Protein AF-A0A366MNC4-F1 (afdb_monomer_lite)

pLDDT: mean 82.22, std 18.05, range [39.38, 97.06]

Radius of gyration: 39.69 Å; chains: 1; bounding box: 81×32×113 Å

Sequence (137 aa):
MEKENLGNRIVQFVDNNLERAERIQSLVEKSKDQAIEFGRIENEKLKIEAETYTKLQEINNEHNQIMSNMDRHYNQQKESMNNMEKIIDKGLNSDNIDMLEIGIRGMLGTIQNKFSSDGLRRIEKKNNIADDDIIEL

Structure (mmCIF, N/CA/C/O backbone):
data_AF-A0A366MNC4-F1
#
_entry.id   AF-A0A366MNC4-F1
#
loop_
_atom_site.group_PDB
_atom_site.id
_atom_site.type_symbol
_atom_site.label_atom_id
_atom_site.label_alt_id
_atom_site.label_comp_id
_atom_site.label_asym_id
_atom_site.label_entity_id
_atom_site.label_seq_id
_atom_site.pdbx_PDB_ins_code
_atom_site.Cartn_x
_atom_site.Cartn_y
_atom_site.Cartn_z
_atom_site.occupancy
_atom_site.B_iso_or_equiv
_atom_site.auth_seq_id
_atom_site.auth_comp_id
_atom_site.auth_asym_id
_atom_site.auth_atom_id
_atom_site.pdbx_PDB_model_num
ATOM 1 N N . MET A 1 1 ? -45.055 -21.824 68.735 1.00 57.75 1 MET A N 1
ATOM 2 C CA . MET A 1 1 ? -44.830 -22.586 67.489 1.00 57.75 1 MET A CA 1
ATOM 3 C C . MET A 1 1 ? -45.050 -21.754 66.222 1.00 57.75 1 MET A C 1
ATOM 5 O O . MET A 1 1 ? -44.114 -21.658 65.447 1.00 57.75 1 MET A O 1
ATOM 9 N N . GLU A 1 2 ? -46.192 -21.091 65.987 1.00 61.22 2 GLU A N 1
ATOM 10 C CA . GLU A 1 2 ? -46.407 -20.354 64.713 1.00 61.22 2 GLU A CA 1
ATOM 11 C C . GLU A 1 2 ? -45.494 -19.130 64.490 1.00 61.22 2 GLU A C 1
ATOM 13 O O . GLU A 1 2 ? -44.995 -18.932 63.384 1.00 61.22 2 GLU A O 1
ATOM 18 N N . LYS A 1 3 ? -45.212 -18.332 65.531 1.00 60.16 3 LYS A N 1
ATOM 19 C CA . LYS A 1 3 ? -44.309 -17.165 65.423 1.00 60.16 3 LYS A CA 1
ATOM 20 C C . LYS A 1 3 ? -42.855 -17.538 65.108 1.00 60.16 3 LYS A C 1
ATOM 22 O O . LYS A 1 3 ? -42.168 -16.795 64.418 1.00 60.16 3 LYS A O 1
ATOM 27 N N . GLU A 1 4 ? -42.408 -18.691 65.590 1.00 61.41 4 GLU A N 1
ATOM 28 C CA . GLU A 1 4 ? -41.047 -19.211 65.401 1.00 61.41 4 GLU A CA 1
ATOM 29 C C . GLU A 1 4 ? -40.830 -19.673 63.947 1.00 61.41 4 GLU A C 1
ATOM 31 O O . GLU A 1 4 ? -39.793 -19.419 63.341 1.00 61.41 4 GLU A O 1
ATOM 36 N N . ASN A 1 5 ? -41.877 -20.237 63.336 1.00 77.31 5 ASN A N 1
ATOM 37 C CA . ASN A 1 5 ? -41.894 -20.647 61.931 1.00 77.31 5 ASN A CA 1
ATOM 38 C C . ASN A 1 5 ? -41.917 -19.441 60.966 1.00 77.31 5 ASN A C 1
ATOM 40 O O . ASN A 1 5 ? -41.292 -19.460 59.908 1.00 77.31 5 ASN A O 1
ATOM 44 N N . LEU A 1 6 ? -42.593 -18.351 61.346 1.00 84.50 6 LEU A N 1
ATOM 45 C CA . LEU A 1 6 ? -42.562 -17.082 60.608 1.00 84.50 6 LEU A CA 1
ATOM 46 C C . LEU A 1 6 ? -41.181 -16.414 60.656 1.00 84.50 6 LEU A C 1
ATOM 48 O O . LEU A 1 6 ? -40.697 -15.967 59.619 1.00 84.50 6 LEU A O 1
ATOM 52 N N . GLY A 1 7 ? -40.530 -16.400 61.824 1.00 85.25 7 GLY A N 1
ATOM 53 C CA . GLY A 1 7 ? -39.170 -15.874 61.977 1.00 85.25 7 GLY A CA 1
ATOM 54 C C . GLY A 1 7 ? -38.168 -16.579 61.061 1.00 85.25 7 GLY A C 1
ATOM 55 O O . GLY A 1 7 ? -37.470 -15.921 60.294 1.00 85.25 7 GLY A O 1
ATOM 56 N N . ASN A 1 8 ? -38.175 -17.915 61.048 1.00 88.88 8 ASN A N 1
ATOM 57 C CA . ASN A 1 8 ? -37.273 -18.700 60.199 1.00 88.88 8 ASN A CA 1
ATOM 58 C C . ASN A 1 8 ? -37.508 -18.472 58.696 1.00 88.88 8 ASN A C 1
ATOM 60 O O . ASN A 1 8 ? -36.549 -18.390 57.930 1.00 88.88 8 ASN A O 1
ATOM 64 N N . ARG A 1 9 ? -38.766 -18.313 58.261 1.00 88.44 9 ARG A N 1
ATOM 65 C CA . ARG A 1 9 ? -39.089 -18.009 56.854 1.00 88.44 9 ARG A CA 1
ATOM 66 C C . ARG A 1 9 ? -38.643 -16.607 56.442 1.00 88.44 9 ARG A C 1
ATOM 68 O O . ARG A 1 9 ? -38.223 -16.428 55.303 1.00 88.44 9 ARG A O 1
ATOM 75 N N . ILE A 1 10 ? -38.718 -15.630 57.348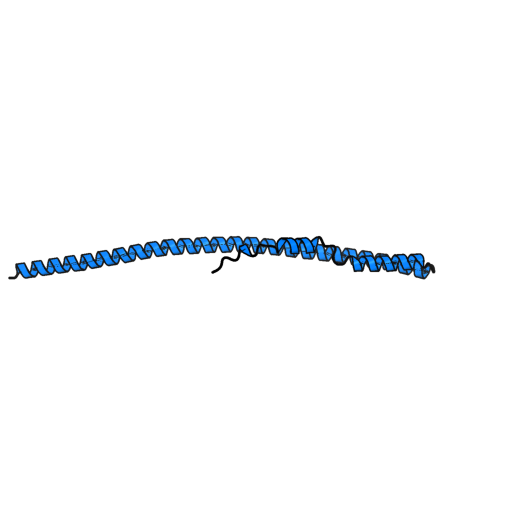 1.00 90.50 10 ILE A N 1
ATOM 76 C CA . ILE A 1 10 ? -38.221 -14.270 57.100 1.00 90.50 10 ILE A CA 1
ATOM 77 C C . ILE A 1 10 ? -36.698 -14.281 56.958 1.00 90.50 10 ILE A C 1
ATOM 79 O O . ILE A 1 10 ? -36.190 -13.701 56.004 1.00 90.50 10 ILE A O 1
ATOM 83 N N . VAL A 1 11 ? -35.982 -14.979 57.844 1.00 91.75 11 VAL A N 1
ATOM 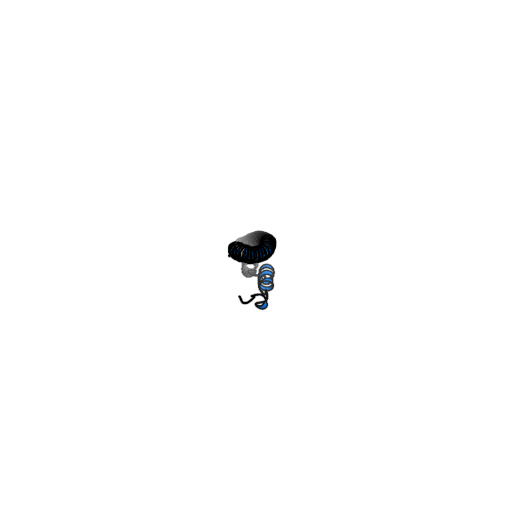84 C CA . VAL A 1 11 ? -34.516 -15.105 57.764 1.00 91.75 11 VAL A CA 1
ATOM 85 C C . VAL A 1 11 ? -34.099 -15.754 56.441 1.00 91.75 11 VAL A C 1
ATOM 87 O O . VAL A 1 11 ? -33.348 -15.152 55.684 1.00 91.75 11 VAL A O 1
ATOM 90 N N . GLN A 1 12 ? -34.690 -16.898 56.079 1.00 90.38 12 GLN A N 1
ATOM 91 C CA . GLN A 1 12 ? -34.413 -17.553 54.792 1.00 90.38 12 GLN A CA 1
ATOM 92 C C . GLN A 1 12 ? -34.741 -16.669 53.582 1.00 90.38 12 GLN A C 1
ATOM 94 O O . GLN A 1 12 ? -34.059 -16.729 52.560 1.00 90.38 12 GLN A O 1
ATOM 99 N N . PHE A 1 13 ? -35.801 -15.861 53.661 1.00 93.19 13 PHE A N 1
ATOM 100 C CA . PHE A 1 13 ? -36.127 -14.913 52.601 1.00 93.19 13 PHE A CA 1
ATOM 101 C C . PHE A 1 13 ? -35.058 -13.822 52.476 1.00 93.19 13 PHE A C 1
ATOM 103 O O . PHE A 1 13 ? -34.667 -13.492 51.357 1.00 93.19 13 PHE A O 1
ATOM 110 N N . VAL A 1 14 ? -34.582 -13.268 53.592 1.00 93.94 14 VAL A N 1
ATOM 111 C CA . VAL A 1 14 ? -33.527 -12.247 53.592 1.00 93.94 14 VAL A CA 1
ATOM 112 C C . VAL A 1 14 ? -32.222 -12.823 53.047 1.00 93.94 14 VAL A C 1
ATOM 114 O O . VAL A 1 14 ? -31.678 -12.243 52.112 1.00 93.94 14 VAL A O 1
ATOM 117 N N . ASP A 1 15 ? -31.786 -13.988 53.531 1.00 93.62 15 ASP A N 1
ATOM 118 C CA . ASP A 1 15 ? -30.538 -14.632 53.098 1.00 93.62 15 ASP A CA 1
ATOM 119 C C . ASP A 1 15 ? -30.545 -14.929 51.591 1.00 93.62 15 ASP A C 1
ATOM 121 O O . ASP A 1 15 ? -29.616 -14.566 50.870 1.00 93.62 15 ASP A O 1
ATOM 125 N N . ASN A 1 16 ? -31.646 -15.488 51.075 1.00 93.25 16 ASN A N 1
ATOM 126 C CA . ASN A 1 16 ? -31.789 -15.759 49.642 1.00 93.25 16 ASN A CA 1
ATOM 127 C C . ASN A 1 16 ? -31.760 -14.480 48.791 1.00 93.25 16 ASN A C 1
ATOM 129 O O . ASN A 1 16 ? -31.260 -14.490 47.666 1.00 93.25 16 ASN A O 1
ATOM 133 N N . ASN A 1 17 ? -32.336 -13.376 49.277 1.00 94.50 17 ASN A N 1
ATOM 134 C CA . ASN A 1 17 ? -32.309 -12.117 48.533 1.00 94.50 17 ASN A CA 1
ATOM 135 C C . ASN A 1 17 ? -30.955 -11.412 48.635 1.00 94.50 17 ASN A C 1
ATOM 137 O O . ASN A 1 17 ? -30.560 -10.765 47.665 1.00 94.50 17 ASN A O 1
ATOM 141 N N . LEU A 1 18 ? -30.234 -11.575 49.745 1.00 95.88 18 LEU A N 1
ATOM 142 C CA . LEU A 1 18 ? -28.866 -11.087 49.892 1.00 95.88 18 LEU A CA 1
ATOM 143 C C . LEU A 1 18 ? -27.938 -11.791 48.896 1.00 95.88 18 LEU A C 1
ATOM 145 O O . LEU A 1 18 ? -27.274 -11.127 48.105 1.00 95.88 18 LEU A O 1
ATOM 149 N N . GLU A 1 19 ? -28.002 -13.122 48.824 1.00 95.00 19 GLU A N 1
ATOM 150 C CA . GLU A 1 19 ? -27.199 -13.902 47.879 1.00 95.00 19 GLU A CA 1
ATOM 151 C C . GLU A 1 19 ? -27.530 -13.544 46.417 1.00 95.00 19 GLU A C 1
ATOM 153 O O . GLU A 1 19 ? -26.653 -13.449 45.554 1.00 95.00 19 GLU A O 1
ATOM 158 N N . ARG A 1 20 ? -28.810 -13.287 46.112 1.00 95.44 20 ARG A N 1
ATOM 159 C CA . ARG A 1 20 ? -29.216 -12.794 44.785 1.00 95.44 20 ARG A CA 1
ATOM 160 C C . ARG A 1 20 ? -28.653 -11.406 44.494 1.00 95.44 20 ARG A C 1
ATOM 162 O O . ARG A 1 20 ? -28.224 -11.178 43.365 1.00 95.44 20 ARG A O 1
ATOM 169 N N . ALA A 1 21 ? -28.655 -10.497 45.467 1.00 95.75 21 ALA A N 1
ATOM 170 C CA . ALA A 1 21 ? -28.105 -9.156 45.304 1.00 95.75 21 ALA A CA 1
ATOM 171 C C . ALA A 1 21 ? -26.594 -9.200 45.029 1.00 95.75 21 ALA A C 1
ATOM 173 O O . ALA A 1 21 ? -26.135 -8.560 44.086 1.00 95.75 21 ALA A O 1
ATOM 174 N N . GLU A 1 22 ? -25.847 -10.027 45.763 1.00 96.06 22 GLU A N 1
ATOM 175 C CA . GLU A 1 22 ? -24.406 -10.228 45.559 1.00 96.06 22 GLU A CA 1
ATOM 176 C C . GLU A 1 22 ? -24.096 -10.807 44.171 1.00 96.06 22 GLU A C 1
ATOM 178 O O . GLU A 1 22 ? -23.213 -10.316 43.461 1.00 96.06 22 GLU A O 1
ATOM 183 N N . ARG A 1 23 ? -24.871 -11.806 43.719 1.00 95.75 23 ARG A N 1
ATOM 184 C CA . ARG A 1 23 ? -24.728 -12.357 42.361 1.00 95.75 23 ARG A CA 1
ATOM 185 C C . ARG A 1 23 ? -25.010 -11.312 41.281 1.00 95.75 23 ARG A C 1
ATOM 187 O O . ARG A 1 23 ? -24.274 -11.246 40.297 1.00 95.75 23 ARG A O 1
ATOM 194 N N . ILE A 1 24 ? -26.055 -10.497 41.449 1.00 96.38 24 ILE A N 1
ATOM 195 C CA . ILE A 1 24 ? -26.376 -9.407 40.515 1.00 96.38 24 ILE A CA 1
ATOM 196 C C . ILE A 1 24 ? -25.237 -8.387 40.486 1.00 96.38 24 ILE A C 1
ATOM 198 O O . ILE A 1 24 ? -24.815 -7.986 39.404 1.00 96.38 24 ILE A O 1
ATOM 202 N N . GLN A 1 25 ? -24.705 -8.007 41.647 1.00 96.00 25 GLN A N 1
ATOM 203 C CA . GLN A 1 25 ? -23.600 -7.060 41.735 1.00 96.00 25 GLN A CA 1
ATOM 204 C C . GLN A 1 25 ? -22.354 -7.572 40.998 1.00 96.00 25 GLN A C 1
ATOM 206 O O . GLN A 1 25 ? -21.807 -6.852 40.164 1.00 96.00 25 GLN A O 1
ATOM 211 N N . SER A 1 26 ? -21.980 -8.840 41.201 1.00 96.06 26 SER A N 1
ATOM 212 C CA . SER A 1 26 ? -20.851 -9.457 40.491 1.00 96.06 26 SER A CA 1
ATOM 213 C C . SER A 1 26 ? -21.046 -9.480 38.968 1.00 96.06 26 SER A C 1
ATOM 215 O O . SER A 1 26 ? -20.107 -9.227 38.212 1.00 96.06 26 SER A O 1
ATOM 217 N N . LEU A 1 27 ? -22.264 -9.756 38.488 1.00 96.50 27 LEU A N 1
ATOM 218 C CA . LEU A 1 27 ? -22.572 -9.720 37.053 1.00 96.50 27 LEU A CA 1
ATOM 219 C C . LEU A 1 27 ? -22.491 -8.301 36.479 1.00 96.50 27 LEU A C 1
ATOM 221 O O . LEU A 1 27 ? -21.996 -8.122 35.367 1.00 96.50 27 LEU A O 1
ATOM 225 N N . VAL A 1 28 ? -22.945 -7.296 37.232 1.00 96.19 28 VAL A N 1
ATOM 226 C CA . VAL A 1 28 ? -22.851 -5.885 36.830 1.00 96.19 28 VAL A CA 1
ATOM 227 C C . VAL A 1 28 ? -21.394 -5.434 36.746 1.00 96.19 28 VAL A C 1
ATOM 229 O O . VAL A 1 28 ? -21.031 -4.754 35.790 1.00 96.19 28 VAL A O 1
ATOM 232 N N . GLU A 1 29 ? -20.553 -5.823 37.703 1.00 95.50 29 GLU A N 1
ATOM 233 C CA . GLU A 1 29 ? -19.115 -5.527 37.678 1.00 95.50 29 GLU A CA 1
ATOM 234 C C . GLU A 1 29 ? -18.437 -6.176 36.466 1.00 95.50 29 GLU A C 1
ATOM 236 O O . GLU A 1 29 ? -17.822 -5.470 35.668 1.00 95.50 29 GLU A O 1
ATOM 241 N N . LYS A 1 30 ? -18.680 -7.469 36.214 1.00 96.12 30 LYS A N 1
ATOM 242 C CA . LYS A 1 30 ? -18.172 -8.149 35.007 1.00 96.12 30 LYS A CA 1
ATOM 243 C C . LYS A 1 30 ? -18.630 -7.480 33.711 1.00 96.12 30 LYS A C 1
ATOM 245 O O . LYS A 1 30 ? -17.845 -7.345 32.777 1.00 96.12 30 LYS A O 1
ATOM 250 N N . SER A 1 31 ? -19.891 -7.052 33.642 1.00 95.56 31 SER A N 1
ATOM 251 C CA . SER A 1 31 ? -20.419 -6.359 32.464 1.00 95.56 31 SER A CA 1
ATOM 252 C C . SER A 1 31 ? -19.757 -4.996 32.247 1.00 95.56 31 SER A C 1
ATOM 254 O O . SER A 1 31 ? -19.582 -4.595 31.097 1.00 95.56 31 SER A O 1
ATOM 256 N N . LYS A 1 32 ? -19.393 -4.279 33.319 1.00 96.00 32 LYS A N 1
ATOM 257 C CA . LYS A 1 32 ? -18.644 -3.018 33.221 1.00 96.00 32 LYS A CA 1
ATOM 258 C C . LYS A 1 32 ? -17.234 -3.254 32.691 1.00 96.00 32 LYS A C 1
ATOM 260 O O . LYS A 1 32 ? -16.821 -2.541 31.781 1.00 96.00 32 LYS A O 1
ATOM 265 N N . ASP A 1 33 ? -16.543 -4.267 33.205 1.00 95.12 33 ASP A N 1
ATOM 266 C CA . ASP A 1 33 ? -15.194 -4.616 32.748 1.00 95.12 33 ASP A CA 1
ATOM 267 C C . ASP A 1 33 ? -15.197 -4.994 31.262 1.00 95.12 33 ASP A C 1
ATOM 269 O O . ASP A 1 33 ? -14.380 -4.499 30.488 1.00 95.12 33 ASP A O 1
ATOM 273 N N . GLN A 1 34 ? -16.184 -5.786 30.830 1.00 96.25 34 GLN A N 1
ATOM 274 C CA . GLN A 1 34 ? -16.372 -6.118 29.416 1.00 96.25 34 GLN A CA 1
ATOM 275 C C . GLN A 1 34 ? -16.628 -4.879 28.553 1.00 96.25 34 GLN A C 1
ATOM 277 O O . GLN A 1 34 ? -16.061 -4.766 27.472 1.00 96.25 34 GLN A O 1
ATOM 282 N N . ALA A 1 35 ? -17.457 -3.938 29.013 1.00 95.81 35 ALA A N 1
ATOM 283 C CA . ALA A 1 35 ? -17.728 -2.710 28.268 1.00 95.81 35 ALA A CA 1
ATOM 284 C C . ALA A 1 35 ? -16.469 -1.842 28.098 1.00 95.81 35 ALA A C 1
ATOM 286 O O . ALA A 1 35 ? -16.258 -1.271 27.027 1.00 95.81 35 ALA A O 1
ATOM 287 N N . ILE A 1 36 ? -15.617 -1.770 29.126 1.00 96.06 36 ILE A N 1
ATOM 288 C CA . ILE A 1 36 ? -14.321 -1.082 29.049 1.00 96.06 36 ILE A CA 1
ATOM 289 C C . ILE A 1 36 ? -13.413 -1.776 28.031 1.00 96.06 36 ILE A C 1
ATOM 291 O O . ILE A 1 36 ? -12.798 -1.102 27.204 1.00 96.06 36 ILE A O 1
ATOM 295 N N . GLU A 1 37 ? -13.358 -3.107 28.059 1.00 96.00 37 GLU A N 1
ATOM 296 C CA . GLU A 1 37 ? -12.516 -3.878 27.146 1.00 96.00 37 GLU A CA 1
ATOM 297 C C . GLU A 1 37 ? -12.976 -3.755 25.688 1.00 96.00 37 GLU A C 1
ATOM 299 O O . GLU A 1 37 ? -12.162 -3.494 24.805 1.00 96.00 37 GLU A O 1
ATOM 304 N N . PHE A 1 38 ? -14.285 -3.804 25.426 1.00 96.00 38 PHE A N 1
ATOM 305 C CA . PHE A 1 38 ? -14.823 -3.509 24.094 1.00 96.00 38 PHE A CA 1
ATOM 306 C C . PHE A 1 38 ? -14.454 -2.098 23.623 1.00 96.00 38 PHE A C 1
ATOM 308 O O . PHE A 1 38 ? -14.098 -1.911 22.460 1.00 96.00 38 PHE A O 1
ATOM 315 N N . GLY A 1 39 ? -14.488 -1.111 24.523 1.00 96.62 39 GLY A N 1
ATOM 316 C CA . GLY A 1 39 ? -14.042 0.249 24.223 1.00 96.62 39 GLY A CA 1
ATOM 317 C C . GLY A 1 39 ? -12.555 0.328 23.857 1.00 96.62 39 GLY A C 1
ATOM 318 O O . GLY A 1 39 ? -12.183 1.102 22.975 1.00 96.62 39 GLY A O 1
ATOM 319 N N . ARG A 1 40 ? -11.695 -0.473 24.497 1.00 96.38 40 ARG A N 1
ATOM 320 C CA . ARG A 1 40 ? -10.268 -0.570 24.143 1.00 96.38 40 ARG A CA 1
ATOM 321 C C . ARG A 1 40 ? -10.063 -1.195 22.770 1.00 96.38 40 ARG A C 1
ATOM 323 O O . ARG A 1 40 ? -9.371 -0.597 21.951 1.00 96.38 40 ARG A O 1
ATOM 330 N N . ILE A 1 41 ? -10.714 -2.327 22.509 1.00 97.06 41 ILE A N 1
ATOM 331 C CA . ILE A 1 41 ? -10.618 -3.046 21.232 1.00 97.06 41 ILE A CA 1
ATOM 332 C C . ILE A 1 41 ? -11.065 -2.153 20.069 1.00 97.06 41 ILE A C 1
ATOM 334 O O . ILE A 1 41 ? -10.377 -2.082 19.053 1.00 97.06 41 ILE A O 1
ATOM 338 N N . GLU A 1 42 ? -12.177 -1.425 20.212 1.00 96.12 42 GLU A N 1
ATOM 339 C CA . GLU A 1 42 ? -12.645 -0.535 19.143 1.00 96.12 42 GLU A CA 1
ATOM 340 C C . GLU A 1 42 ? -11.661 0.618 18.888 1.00 96.12 42 GLU A C 1
ATOM 342 O O . GLU A 1 42 ? -11.397 0.956 17.736 1.00 96.12 42 GLU A O 1
ATOM 347 N N . ASN A 1 43 ? -11.054 1.191 19.934 1.00 96.25 43 ASN A N 1
ATOM 348 C CA . ASN A 1 43 ? -10.027 2.223 19.758 1.00 96.25 43 ASN A CA 1
ATOM 349 C C . ASN A 1 43 ? -8.776 1.687 19.050 1.00 96.25 43 ASN A C 1
ATOM 351 O O . ASN A 1 43 ? -8.216 2.364 18.188 1.00 96.25 43 ASN A O 1
ATOM 355 N N . GLU A 1 44 ? -8.332 0.481 19.401 1.00 95.69 44 GLU A N 1
ATOM 356 C CA . GLU A 1 44 ? -7.172 -0.148 18.772 1.00 95.69 44 GLU A CA 1
ATOM 357 C C . GLU A 1 44 ? -7.439 -0.486 17.302 1.00 95.69 44 GLU A C 1
ATOM 359 O O . GLU A 1 44 ? -6.620 -0.173 16.438 1.00 95.69 44 GLU A O 1
ATOM 364 N N . LYS A 1 45 ? -8.631 -1.001 16.991 1.00 96.06 45 LYS A N 1
ATOM 365 C CA . LYS A 1 45 ? -9.093 -1.200 15.614 1.00 96.06 45 LYS A CA 1
ATOM 366 C C . LYS A 1 45 ? -9.058 0.104 14.811 1.00 96.06 45 LYS A C 1
ATOM 368 O O . LYS A 1 45 ? -8.484 0.122 13.725 1.00 96.06 45 LYS A O 1
ATOM 373 N N . LEU A 1 46 ? -9.615 1.197 15.340 1.00 96.12 46 LEU A N 1
ATOM 374 C CA . LEU A 1 46 ? -9.610 2.499 14.656 1.00 96.12 46 LEU A CA 1
ATOM 375 C C . LEU A 1 46 ? -8.185 3.012 14.402 1.00 96.12 46 LEU A C 1
ATOM 377 O O . LEU A 1 46 ? -7.907 3.583 13.345 1.00 96.12 46 LEU A O 1
ATOM 381 N N . LYS A 1 47 ? -7.266 2.784 15.346 1.00 95.88 47 LYS A N 1
ATOM 382 C CA . LYS A 1 47 ? -5.848 3.118 15.180 1.00 95.88 47 LYS A CA 1
ATOM 383 C C . LYS A 1 47 ? -5.215 2.309 14.042 1.00 95.88 47 LYS A C 1
ATOM 385 O O . LYS A 1 47 ? -4.581 2.896 13.167 1.00 95.88 47 LYS A O 1
ATOM 390 N N . ILE A 1 48 ? -5.436 0.993 14.015 1.00 95.69 48 ILE A N 1
ATOM 391 C CA . ILE A 1 48 ? -4.931 0.103 12.958 1.00 95.69 48 ILE A CA 1
ATOM 392 C C . ILE A 1 48 ? -5.485 0.508 11.587 1.00 95.69 48 ILE A C 1
ATOM 394 O O . ILE A 1 48 ? -4.733 0.561 10.612 1.00 95.69 48 ILE A O 1
ATOM 398 N N . GLU A 1 49 ? -6.779 0.823 11.497 1.00 94.56 49 GLU A N 1
ATOM 399 C CA . GLU A 1 49 ? -7.419 1.263 10.253 1.00 94.56 49 GLU A CA 1
ATOM 400 C C . GLU A 1 49 ? -6.785 2.560 9.722 1.00 94.56 49 GLU A C 1
ATOM 402 O O . GLU A 1 49 ? -6.438 2.641 8.540 1.00 94.56 49 GLU A O 1
ATOM 407 N N . ALA A 1 50 ? -6.560 3.549 10.593 1.00 93.56 50 ALA A N 1
ATOM 408 C CA . ALA A 1 50 ? -5.934 4.818 10.223 1.00 93.56 50 ALA A CA 1
ATOM 409 C C . ALA A 1 50 ? -4.465 4.656 9.779 1.00 93.56 50 ALA A C 1
ATOM 411 O O . ALA A 1 50 ? -4.042 5.237 8.771 1.00 93.56 50 ALA A O 1
ATOM 412 N N . GLU A 1 51 ? -3.686 3.847 10.500 1.00 94.06 51 GLU A N 1
ATOM 413 C CA . GLU A 1 51 ? -2.290 3.555 10.152 1.00 94.06 51 GLU A CA 1
ATOM 414 C C . GLU A 1 51 ? -2.190 2.791 8.828 1.00 94.06 51 GLU A C 1
ATOM 416 O O . GLU A 1 51 ? -1.366 3.124 7.973 1.00 94.06 51 GLU A O 1
ATOM 421 N N . THR A 1 52 ? -3.065 1.805 8.624 1.00 93.44 52 THR A N 1
ATOM 422 C CA . THR A 1 52 ? -3.123 1.016 7.388 1.00 93.44 52 THR A CA 1
ATOM 423 C C . THR A 1 52 ? -3.476 1.895 6.196 1.00 93.44 52 THR A C 1
ATOM 425 O O . THR A 1 52 ? -2.800 1.831 5.170 1.00 93.44 52 THR A O 1
ATOM 428 N N . TYR A 1 53 ? -4.486 2.759 6.332 1.00 94.44 53 TYR A N 1
ATOM 429 C CA . TYR A 1 53 ? -4.858 3.706 5.282 1.00 94.44 53 TYR A CA 1
ATOM 430 C C . TYR A 1 53 ? -3.677 4.603 4.882 1.00 94.44 53 TYR A C 1
ATOM 432 O O . TYR A 1 53 ? -3.376 4.746 3.695 1.00 94.44 53 TYR A O 1
ATOM 440 N N . THR A 1 54 ? -2.965 5.147 5.871 1.00 92.81 54 THR A N 1
ATOM 441 C CA . THR A 1 54 ? -1.796 6.009 5.640 1.00 92.81 54 THR A CA 1
ATOM 442 C C . THR A 1 54 ? -0.688 5.260 4.895 1.00 92.81 54 THR A C 1
ATOM 444 O O . THR A 1 54 ? -0.225 5.728 3.854 1.00 92.81 54 THR A O 1
ATOM 447 N N . LYS A 1 55 ? -0.320 4.055 5.353 1.00 92.00 55 LYS A N 1
ATOM 448 C CA . LYS A 1 55 ? 0.709 3.226 4.700 1.00 92.00 55 LYS A CA 1
ATOM 449 C C . LYS A 1 55 ? 0.328 2.848 3.266 1.00 92.00 55 LYS A C 1
ATOM 451 O O . LYS A 1 55 ? 1.170 2.888 2.371 1.00 92.00 55 LYS A O 1
ATOM 456 N N . LEU A 1 56 ? -0.942 2.520 3.014 1.00 93.38 56 LEU A N 1
ATOM 457 C CA . LEU A 1 56 ? -1.425 2.225 1.659 1.00 93.38 56 LEU A CA 1
ATOM 458 C C . LEU A 1 56 ? -1.316 3.443 0.735 1.00 93.38 56 LEU A C 1
ATOM 460 O O . LEU A 1 56 ? -0.944 3.301 -0.431 1.00 93.38 56 LEU A O 1
ATOM 464 N N . GLN A 1 57 ? -1.601 4.643 1.245 1.00 92.75 57 GLN A N 1
ATOM 465 C CA . GLN A 1 57 ? -1.450 5.876 0.478 1.00 92.75 57 GLN A CA 1
ATOM 466 C C . GLN A 1 57 ? 0.021 6.158 0.132 1.00 92.75 57 GLN A C 1
ATOM 468 O O . GLN A 1 57 ? 0.319 6.559 -0.995 1.00 92.75 57 GLN A O 1
ATOM 473 N N . GLU A 1 58 ? 0.944 5.916 1.064 1.00 89.88 58 GLU A N 1
ATOM 474 C CA . GLU A 1 58 ? 2.386 6.034 0.826 1.00 89.88 58 GLU A CA 1
ATOM 475 C C . GLU A 1 58 ? 2.867 5.061 -0.255 1.00 89.88 58 GLU A C 1
ATOM 477 O O . GLU A 1 58 ? 3.494 5.496 -1.222 1.00 89.88 58 GLU A O 1
ATOM 482 N N . ILE A 1 59 ? 2.491 3.780 -0.159 1.00 87.75 59 ILE A N 1
ATOM 483 C CA . ILE A 1 59 ? 2.813 2.760 -1.171 1.00 87.75 59 ILE A CA 1
ATOM 484 C C . ILE A 1 59 ? 2.294 3.176 -2.550 1.00 87.75 59 ILE A C 1
ATOM 486 O O . ILE A 1 59 ? 3.014 3.075 -3.544 1.00 87.75 59 ILE A O 1
ATOM 490 N N . ASN A 1 60 ? 1.061 3.679 -2.628 1.00 88.00 60 ASN A N 1
ATOM 491 C CA . ASN A 1 60 ? 0.481 4.117 -3.895 1.00 88.00 60 ASN A CA 1
ATOM 492 C C . ASN A 1 60 ? 1.248 5.308 -4.499 1.00 88.00 60 ASN A C 1
ATOM 494 O O . ASN A 1 60 ? 1.497 5.359 -5.705 1.00 88.00 60 ASN A O 1
ATOM 498 N N . ASN A 1 61 ? 1.677 6.257 -3.665 1.00 85.62 61 ASN A N 1
ATOM 499 C CA . ASN A 1 61 ? 2.495 7.383 -4.111 1.00 85.62 61 ASN A CA 1
ATOM 500 C C . ASN A 1 61 ? 3.873 6.927 -4.611 1.00 85.62 61 ASN A C 1
ATOM 502 O O . ASN A 1 61 ? 4.319 7.383 -5.666 1.00 85.62 61 ASN A O 1
ATOM 506 N N . GLU A 1 62 ? 4.532 6.015 -3.894 1.00 84.62 62 GLU A N 1
ATOM 507 C CA . GLU A 1 62 ? 5.818 5.446 -4.307 1.00 84.62 62 GLU A CA 1
ATOM 508 C C . GLU A 1 62 ? 5.689 4.664 -5.620 1.00 84.62 62 GLU A C 1
ATOM 510 O O . GLU A 1 62 ? 6.502 4.849 -6.529 1.00 84.62 62 GLU A O 1
ATOM 515 N N . HIS A 1 63 ? 4.626 3.871 -5.777 1.00 84.44 63 HIS A N 1
ATOM 516 C CA . HIS A 1 63 ? 4.331 3.154 -7.015 1.00 84.44 63 HIS A CA 1
ATOM 517 C C . HIS A 1 63 ? 4.209 4.105 -8.216 1.00 84.44 63 HIS A C 1
ATOM 519 O O . HIS A 1 63 ? 4.861 3.903 -9.244 1.00 84.44 63 HIS A O 1
ATOM 525 N N . ASN A 1 64 ? 3.440 5.187 -8.069 1.00 82.88 64 ASN A N 1
ATOM 526 C CA . ASN A 1 64 ? 3.263 6.185 -9.125 1.00 82.88 64 ASN A CA 1
ATOM 527 C C . ASN A 1 64 ? 4.579 6.891 -9.488 1.00 82.88 64 ASN A C 1
ATOM 529 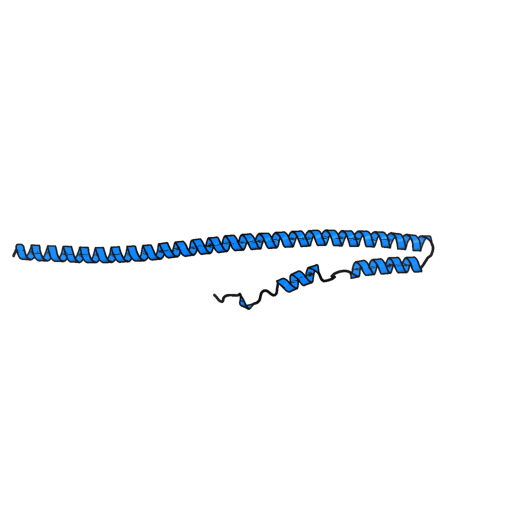O O . ASN A 1 64 ? 4.851 7.145 -10.664 1.00 82.88 64 ASN A O 1
ATOM 533 N N . GLN A 1 65 ? 5.427 7.184 -8.498 1.00 80.00 65 GLN A N 1
ATOM 534 C CA . GLN A 1 65 ? 6.749 7.766 -8.740 1.00 80.00 65 GLN A CA 1
ATOM 535 C C . GLN A 1 65 ? 7.673 6.803 -9.489 1.00 80.00 65 GLN A C 1
ATOM 537 O O . GLN A 1 65 ? 8.384 7.227 -10.401 1.00 80.00 65 GLN A O 1
ATOM 542 N N . ILE A 1 66 ? 7.663 5.517 -9.131 1.00 82.38 66 ILE A N 1
ATOM 543 C CA . ILE A 1 66 ? 8.451 4.488 -9.819 1.00 82.38 66 ILE A CA 1
ATOM 544 C C . ILE A 1 66 ? 8.024 4.392 -11.283 1.00 82.38 66 ILE A C 1
ATOM 546 O O . ILE A 1 66 ? 8.890 4.442 -12.156 1.00 82.38 66 ILE A O 1
ATOM 550 N N . MET A 1 67 ? 6.719 4.323 -11.558 1.00 81.62 67 MET A N 1
ATOM 551 C CA . MET A 1 67 ? 6.210 4.246 -12.931 1.00 81.62 67 MET A CA 1
ATOM 552 C C . MET A 1 67 ? 6.577 5.483 -13.753 1.00 81.62 67 MET A C 1
ATOM 554 O O . MET A 1 67 ? 7.143 5.353 -14.835 1.00 81.62 67 MET A O 1
ATOM 558 N N . SER A 1 68 ? 6.380 6.683 -13.203 1.00 78.62 68 SER A N 1
ATOM 559 C CA . SER A 1 68 ? 6.760 7.933 -13.877 1.00 78.62 68 SER A CA 1
ATOM 560 C C . SER A 1 68 ? 8.260 8.000 -14.193 1.00 78.62 68 SER A C 1
ATOM 562 O O . SER A 1 68 ? 8.672 8.376 -15.295 1.00 78.62 68 SER A O 1
ATOM 564 N N . ASN A 1 69 ? 9.107 7.575 -13.251 1.00 77.56 69 ASN A N 1
ATOM 565 C CA . ASN A 1 69 ? 10.547 7.512 -13.478 1.00 77.56 69 ASN A CA 1
ATOM 566 C C . ASN A 1 69 ? 10.908 6.471 -14.541 1.00 77.56 69 ASN A C 1
ATOM 568 O O . ASN A 1 69 ? 11.768 6.745 -15.379 1.00 77.56 69 ASN A O 1
ATOM 572 N N . MET A 1 70 ? 10.261 5.305 -14.524 1.00 80.44 70 MET A N 1
ATOM 573 C CA . MET A 1 70 ? 10.476 4.248 -15.509 1.00 80.44 70 MET A CA 1
ATOM 574 C C . MET A 1 70 ? 10.140 4.733 -16.920 1.00 80.44 70 MET A C 1
ATOM 576 O O . MET A 1 70 ? 10.984 4.615 -17.807 1.00 80.44 70 MET A O 1
ATOM 580 N N . ASP A 1 71 ? 8.980 5.363 -17.103 1.00 80.94 71 ASP A N 1
ATOM 581 C CA . ASP A 1 71 ? 8.561 5.935 -18.386 1.00 80.94 71 ASP A CA 1
ATOM 582 C C . ASP A 1 71 ? 9.542 7.001 -18.876 1.00 80.94 71 ASP A C 1
ATOM 584 O O . ASP A 1 71 ? 9.965 7.001 -20.036 1.00 80.94 71 ASP A O 1
ATOM 588 N N . ARG A 1 72 ? 9.968 7.900 -17.981 1.00 83.94 72 ARG A N 1
ATOM 589 C CA . ARG A 1 72 ? 10.952 8.935 -18.312 1.00 83.94 72 ARG A CA 1
ATOM 590 C C . ARG A 1 72 ? 12.274 8.323 -18.770 1.00 83.94 72 ARG A C 1
ATOM 592 O O . ARG A 1 72 ? 12.809 8.734 -19.799 1.00 83.94 72 ARG A O 1
ATOM 599 N N . HIS A 1 73 ? 12.802 7.355 -18.025 1.00 82.56 73 HIS A N 1
ATOM 600 C CA . HIS A 1 73 ? 14.070 6.708 -18.359 1.00 82.56 73 HIS A CA 1
ATOM 601 C C . HIS A 1 73 ? 13.974 5.889 -19.648 1.00 82.56 73 HIS A C 1
ATOM 603 O O . HIS A 1 73 ? 14.888 5.951 -20.469 1.00 82.56 73 HIS A O 1
ATOM 609 N N . TYR A 1 74 ? 12.862 5.188 -19.867 1.00 84.50 74 TYR A N 1
ATOM 610 C CA . TYR A 1 74 ? 12.608 4.472 -21.112 1.00 84.50 74 TYR A CA 1
ATOM 611 C C . TYR A 1 74 ? 12.606 5.422 -22.317 1.00 84.50 74 TYR A C 1
ATOM 613 O O . TYR A 1 74 ? 13.297 5.171 -23.306 1.00 84.50 74 TYR A O 1
ATOM 621 N N . ASN A 1 75 ? 11.902 6.553 -22.219 1.00 86.38 75 ASN A N 1
ATOM 622 C CA . ASN A 1 75 ? 11.858 7.548 -23.291 1.00 86.38 75 ASN A CA 1
ATOM 623 C C . ASN A 1 75 ? 13.239 8.156 -23.571 1.00 86.38 75 ASN A C 1
ATOM 625 O O . ASN A 1 75 ? 13.639 8.251 -24.730 1.00 86.38 75 ASN A O 1
ATOM 629 N N . GLN A 1 76 ? 14.011 8.481 -22.530 1.00 85.75 76 GLN A N 1
ATOM 630 C CA . GLN A 1 76 ? 15.388 8.966 -22.678 1.00 85.75 76 GLN A CA 1
ATOM 631 C C . GLN A 1 76 ? 16.298 7.942 -23.371 1.00 85.75 76 GLN A C 1
ATOM 633 O O . GLN A 1 76 ? 17.080 8.302 -24.252 1.00 85.75 76 GLN A O 1
ATOM 638 N N . GLN A 1 77 ? 16.194 6.660 -23.003 1.00 85.62 77 GLN A N 1
ATOM 639 C CA . GLN A 1 77 ? 16.951 5.591 -23.657 1.00 85.62 77 GLN A CA 1
ATOM 640 C C . GLN A 1 77 ? 16.557 5.456 -25.127 1.00 85.62 77 GLN A C 1
ATOM 642 O O . GLN A 1 77 ? 17.431 5.397 -25.989 1.00 85.62 77 GLN A O 1
ATOM 647 N N . LYS A 1 78 ? 15.255 5.475 -25.426 1.00 90.25 78 LYS A N 1
ATOM 648 C CA . LYS A 1 78 ? 14.736 5.404 -26.794 1.00 90.25 78 LYS A CA 1
ATOM 649 C C . LYS A 1 78 ? 15.244 6.557 -27.661 1.00 90.25 78 LYS A C 1
ATOM 651 O O . LYS A 1 78 ? 15.725 6.324 -28.765 1.00 90.25 78 LYS A O 1
ATOM 656 N N . GLU A 1 79 ? 15.184 7.791 -27.165 1.00 89.88 79 GLU A N 1
ATOM 657 C CA . GLU A 1 79 ? 15.710 8.961 -27.879 1.00 89.88 79 GLU A CA 1
ATOM 658 C C . GLU A 1 79 ? 17.218 8.865 -28.112 1.00 89.88 79 GLU A C 1
ATOM 660 O O . GLU A 1 79 ? 17.699 9.145 -29.211 1.00 89.88 79 GLU A O 1
ATOM 665 N N . SER A 1 80 ? 17.966 8.431 -27.097 1.00 89.69 80 SER A N 1
ATOM 666 C CA . SER A 1 80 ? 19.406 8.225 -27.209 1.00 89.69 80 SER A CA 1
ATOM 667 C C . SER A 1 80 ? 19.744 7.171 -28.268 1.00 89.69 80 SER A C 1
ATOM 669 O O . SER A 1 80 ? 20.576 7.437 -29.135 1.00 89.69 80 SER A O 1
ATOM 671 N N . MET A 1 81 ? 19.056 6.024 -28.269 1.00 90.62 81 MET A N 1
ATOM 672 C CA . MET A 1 81 ? 19.248 4.975 -29.275 1.00 90.62 81 MET A CA 1
ATOM 673 C C . MET A 1 81 ? 18.931 5.475 -30.689 1.00 90.62 81 MET A C 1
ATOM 675 O O . MET A 1 81 ? 19.763 5.305 -31.576 1.00 90.62 81 MET A O 1
ATOM 679 N N . ASN A 1 82 ? 17.810 6.176 -30.882 1.00 94.19 82 ASN A N 1
ATOM 680 C CA . ASN A 1 82 ? 17.450 6.766 -32.178 1.00 94.19 82 ASN A CA 1
ATOM 681 C C . ASN A 1 82 ? 18.497 7.783 -32.668 1.00 94.19 82 ASN A C 1
ATOM 683 O O . ASN A 1 82 ? 18.761 7.905 -33.863 1.00 94.19 82 ASN A O 1
ATOM 687 N N . ASN A 1 83 ? 19.093 8.559 -31.759 1.00 93.56 83 ASN A N 1
ATOM 688 C CA . ASN A 1 83 ? 20.151 9.502 -32.118 1.00 93.56 83 ASN A CA 1
ATOM 689 C C . ASN A 1 83 ? 21.442 8.784 -32.516 1.00 93.56 83 ASN A C 1
ATOM 691 O O . ASN A 1 83 ? 22.103 9.215 -33.460 1.00 93.56 83 ASN A O 1
ATOM 695 N N . MET A 1 84 ? 21.786 7.692 -31.833 1.00 94.00 84 MET A N 1
ATOM 696 C CA . MET A 1 84 ? 22.945 6.879 -32.196 1.00 94.00 84 MET A CA 1
ATOM 697 C C . MET A 1 84 ? 22.743 6.158 -33.527 1.00 94.00 84 MET A C 1
ATOM 699 O O . MET A 1 84 ? 23.675 6.103 -34.320 1.00 94.00 84 MET A O 1
ATOM 703 N N . GLU A 1 85 ? 21.529 5.691 -33.820 1.00 94.81 85 GLU A N 1
ATOM 704 C CA . GLU A 1 85 ? 21.176 5.105 -35.120 1.00 94.81 85 GLU A CA 1
ATOM 705 C C . GLU A 1 85 ? 21.444 6.100 -36.256 1.00 94.81 85 GLU A C 1
ATOM 707 O O . GLU A 1 85 ? 22.171 5.788 -37.192 1.00 94.81 85 GLU A O 1
ATOM 712 N N . LYS A 1 86 ? 21.020 7.361 -36.101 1.00 94.94 86 LYS A N 1
ATOM 713 C CA . LYS A 1 86 ? 21.328 8.427 -37.072 1.00 94.94 86 LYS A CA 1
ATOM 714 C C . LYS A 1 86 ? 22.827 8.689 -37.244 1.00 94.94 86 LYS A C 1
ATOM 716 O O . LYS A 1 86 ? 23.249 9.120 -38.316 1.00 94.94 86 LYS A O 1
ATOM 721 N N . ILE A 1 87 ? 23.628 8.529 -36.189 1.00 94.31 87 ILE A N 1
ATOM 722 C CA . ILE A 1 87 ? 25.090 8.678 -36.271 1.00 94.31 87 ILE A CA 1
ATOM 723 C C . ILE A 1 87 ? 25.684 7.511 -37.066 1.00 94.31 87 ILE A C 1
ATOM 725 O O . ILE A 1 87 ? 26.522 7.746 -37.936 1.00 94.31 87 ILE A O 1
ATOM 729 N N . ILE A 1 88 ? 25.207 6.289 -36.821 1.00 94.81 88 ILE A N 1
ATOM 730 C CA . ILE A 1 88 ? 25.602 5.097 -37.579 1.00 94.81 88 ILE A CA 1
ATOM 731 C C . ILE A 1 88 ? 25.238 5.269 -39.057 1.00 94.81 88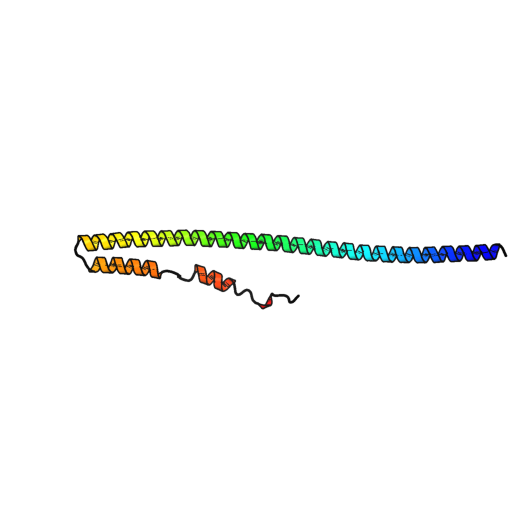 ILE A C 1
ATOM 733 O O . ILE A 1 88 ? 26.110 5.113 -39.906 1.00 94.81 88 ILE A O 1
ATOM 737 N N . ASP A 1 89 ? 24.012 5.693 -39.375 1.00 96.69 89 ASP A N 1
ATOM 738 C CA . ASP A 1 89 ? 23.575 5.933 -40.757 1.00 96.69 89 ASP A CA 1
ATOM 739 C C . ASP A 1 89 ? 24.466 6.951 -41.478 1.00 96.69 89 ASP A C 1
ATOM 741 O O . ASP A 1 89 ? 24.821 6.776 -42.644 1.00 96.69 89 ASP A O 1
ATOM 745 N N . LYS A 1 90 ? 24.867 8.028 -40.791 1.00 95.00 90 LYS A N 1
ATOM 746 C CA . LYS A 1 90 ? 25.818 9.003 -41.347 1.00 95.00 90 LYS A CA 1
ATOM 747 C C . LYS A 1 90 ? 27.192 8.386 -41.577 1.00 95.00 90 LYS A C 1
ATOM 749 O O . LYS A 1 90 ? 27.786 8.650 -42.620 1.00 95.00 90 LYS A O 1
ATOM 754 N N . GLY A 1 91 ? 27.682 7.579 -40.637 1.00 95.56 91 GLY A N 1
ATOM 755 C CA . GLY A 1 91 ? 28.939 6.846 -40.781 1.00 95.56 91 GLY A CA 1
ATOM 756 C C . GLY A 1 91 ? 28.922 5.911 -41.989 1.00 95.56 91 GLY A C 1
ATOM 757 O O . GLY A 1 91 ? 29.852 5.949 -42.786 1.00 95.56 91 GLY A O 1
ATOM 758 N N . LEU A 1 92 ? 27.830 5.162 -42.185 1.00 95.50 92 LEU A N 1
ATOM 759 C CA . LEU A 1 92 ? 27.645 4.264 -43.331 1.00 95.50 92 LEU A CA 1
ATOM 760 C C . LEU A 1 92 ? 27.593 5.034 -44.656 1.00 95.50 92 LEU A C 1
ATOM 762 O O . LEU A 1 92 ? 28.253 4.654 -45.611 1.00 95.50 92 LEU A O 1
ATOM 766 N N . ASN A 1 93 ? 26.849 6.141 -44.710 1.00 96.56 93 ASN A N 1
ATOM 767 C CA . ASN A 1 93 ? 26.713 6.949 -45.928 1.00 96.56 93 ASN A CA 1
ATOM 768 C C . ASN A 1 93 ? 27.985 7.724 -46.309 1.00 96.56 93 ASN A C 1
ATOM 770 O O . ASN A 1 93 ? 28.068 8.241 -47.422 1.00 96.56 93 ASN A O 1
ATOM 774 N N . SER A 1 94 ? 28.935 7.872 -45.384 1.00 95.12 94 SER A N 1
ATOM 775 C CA . SER A 1 94 ? 30.176 8.628 -45.594 1.00 95.12 94 SER A CA 1
ATOM 776 C C . SER A 1 94 ? 31.437 7.767 -45.519 1.00 95.12 94 SER A C 1
ATOM 778 O O . SER A 1 94 ? 32.532 8.326 -45.509 1.00 95.12 94 SER A O 1
ATOM 780 N N . 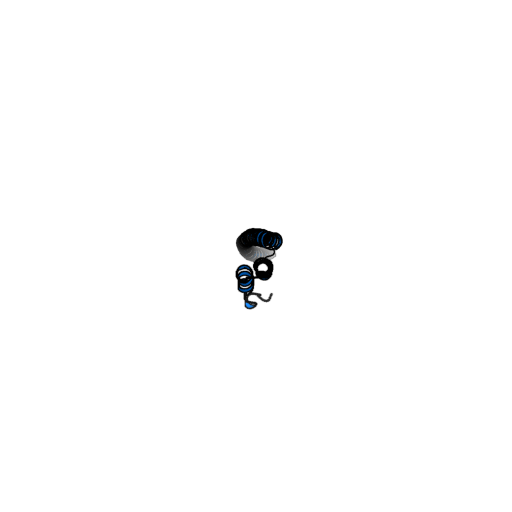ASP A 1 95 ? 31.292 6.438 -45.441 1.00 95.06 95 ASP A N 1
ATOM 781 C CA . ASP A 1 95 ? 32.383 5.479 -45.217 1.00 95.06 95 ASP A CA 1
ATOM 782 C C . ASP A 1 95 ? 33.304 5.877 -44.040 1.00 95.06 95 ASP A C 1
ATOM 784 O O . ASP A 1 95 ? 34.520 5.670 -44.056 1.00 95.06 95 ASP A O 1
ATOM 788 N N . ASN A 1 96 ? 32.722 6.473 -42.994 1.00 96.38 96 ASN A N 1
ATOM 789 C CA . ASN A 1 96 ? 33.443 7.007 -41.843 1.00 96.38 96 ASN A CA 1
ATOM 790 C C . ASN A 1 96 ? 33.355 6.051 -40.642 1.00 96.38 96 ASN A C 1
ATOM 792 O O . ASN A 1 96 ? 32.374 6.051 -39.892 1.00 96.38 96 ASN A O 1
ATOM 796 N N . ILE A 1 97 ? 34.418 5.266 -40.445 1.00 95.38 97 ILE A N 1
ATOM 797 C CA . ILE A 1 97 ? 34.537 4.273 -39.365 1.00 95.38 97 ILE A CA 1
ATOM 798 C C . ILE A 1 97 ? 34.451 4.913 -37.972 1.00 95.38 97 ILE A C 1
ATOM 800 O O . ILE A 1 97 ? 33.821 4.335 -37.087 1.00 95.38 97 ILE A O 1
ATOM 804 N N . ASP A 1 98 ? 34.993 6.116 -37.776 1.00 93.75 98 ASP A N 1
ATOM 805 C CA . ASP A 1 98 ? 34.970 6.786 -36.470 1.00 93.75 98 ASP A CA 1
ATOM 806 C C . ASP A 1 98 ? 33.533 7.133 -36.051 1.00 93.75 98 ASP A C 1
ATOM 808 O O . ASP A 1 98 ? 33.152 6.967 -34.891 1.00 93.75 98 ASP A O 1
ATOM 812 N N . MET A 1 99 ? 32.688 7.560 -36.998 1.00 92.88 99 MET A N 1
ATOM 813 C CA . MET A 1 99 ? 31.264 7.795 -36.724 1.00 92.88 99 MET A CA 1
ATOM 814 C C . MET A 1 99 ? 30.522 6.499 -36.385 1.00 92.88 99 MET A C 1
ATOM 816 O O . MET A 1 99 ? 29.686 6.499 -35.479 1.00 92.88 99 MET A O 1
ATOM 820 N N . LEU A 1 100 ? 30.844 5.394 -37.064 1.00 93.75 100 LEU A N 1
ATOM 821 C CA . LEU A 1 100 ? 30.281 4.081 -36.737 1.00 93.75 100 LEU A CA 1
ATOM 822 C C . LEU A 1 100 ? 30.667 3.655 -35.317 1.00 93.75 100 LEU A C 1
ATOM 824 O O . LEU A 1 100 ? 29.805 3.226 -34.547 1.00 93.75 100 LEU A O 1
ATOM 828 N N . GLU A 1 101 ? 31.934 3.831 -34.937 1.00 92.69 101 GLU A N 1
ATOM 829 C CA . GLU A 1 101 ? 32.417 3.512 -33.594 1.00 92.69 101 GLU A CA 1
ATOM 830 C C . GLU A 1 101 ? 31.718 4.364 -32.524 1.00 92.69 101 GLU A C 1
ATOM 832 O O . GLU A 1 101 ? 31.261 3.824 -31.514 1.00 92.69 101 GLU A O 1
ATOM 837 N N . ILE A 1 102 ? 31.570 5.673 -32.753 1.00 92.69 102 ILE A N 1
ATOM 838 C CA . ILE A 1 102 ? 30.864 6.586 -31.840 1.00 92.69 102 ILE A CA 1
ATOM 839 C C . ILE A 1 102 ? 29.407 6.152 -31.651 1.00 92.69 102 ILE A C 1
ATOM 841 O O . ILE A 1 102 ? 28.939 6.066 -30.514 1.00 92.69 102 ILE A O 1
ATOM 845 N N . GLY A 1 103 ? 28.696 5.852 -32.740 1.00 89.75 103 GLY A N 1
ATOM 846 C CA . GLY A 1 103 ? 27.302 5.414 -32.683 1.00 89.75 103 GLY A CA 1
ATOM 847 C C . GLY A 1 103 ? 27.131 4.098 -31.917 1.00 89.75 103 GLY A C 1
ATOM 848 O O . GLY A 1 103 ? 26.302 4.008 -31.010 1.00 89.75 103 GLY A O 1
ATOM 849 N N . ILE A 1 104 ? 27.968 3.096 -32.206 1.00 90.75 104 ILE A N 1
ATOM 850 C CA . ILE A 1 104 ? 27.930 1.784 -31.537 1.00 90.75 104 ILE A CA 1
ATOM 851 C C . ILE A 1 104 ? 28.295 1.909 -30.051 1.00 90.75 104 ILE A C 1
ATOM 853 O O . ILE A 1 104 ? 27.598 1.356 -29.195 1.00 90.75 104 ILE A O 1
ATOM 857 N N . ARG A 1 105 ? 29.346 2.668 -29.709 1.00 88.12 105 ARG A N 1
ATOM 858 C CA . ARG A 1 105 ? 29.724 2.925 -28.308 1.00 88.12 105 ARG A CA 1
ATOM 859 C C . ARG A 1 105 ? 28.631 3.673 -27.554 1.00 88.12 105 ARG A C 1
ATOM 861 O O . ARG A 1 105 ? 28.375 3.352 -26.396 1.00 88.12 105 ARG A O 1
ATOM 868 N N . GLY A 1 106 ? 27.966 4.628 -28.199 1.00 85.81 106 GLY A N 1
ATOM 869 C CA . GLY A 1 106 ? 26.837 5.345 -27.617 1.00 85.81 106 GLY A CA 1
ATOM 870 C C . GLY A 1 106 ? 25.651 4.427 -27.320 1.00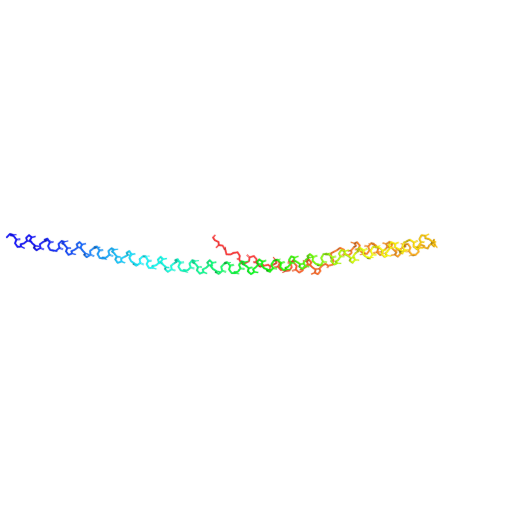 85.81 106 GLY A C 1
ATOM 871 O O . GLY A 1 106 ? 25.118 4.471 -26.214 1.00 85.81 106 GLY A O 1
ATOM 872 N N . MET A 1 107 ? 25.287 3.529 -28.245 1.00 88.38 107 MET A N 1
ATOM 873 C CA . MET A 1 107 ? 24.244 2.521 -27.996 1.00 88.38 107 MET A CA 1
ATOM 874 C C . MET A 1 107 ? 24.611 1.587 -26.838 1.00 88.38 107 MET A C 1
ATOM 876 O O . MET A 1 107 ? 23.778 1.330 -25.967 1.00 88.38 107 MET A O 1
ATOM 880 N N . LEU A 1 108 ? 25.862 1.114 -26.790 1.00 84.75 108 LEU A N 1
ATOM 881 C CA . LEU A 1 108 ? 26.358 0.291 -25.684 1.00 84.75 108 LEU A CA 1
ATOM 882 C C . LEU A 1 108 ? 26.284 1.040 -24.348 1.00 84.75 108 LEU A C 1
ATOM 884 O O . LEU A 1 108 ? 25.818 0.466 -23.366 1.00 84.75 108 LEU A O 1
ATOM 888 N N . GLY A 1 109 ? 26.656 2.322 -24.317 1.00 81.75 109 GLY A N 1
ATOM 889 C CA . GLY A 1 109 ? 26.540 3.169 -23.128 1.00 81.75 109 GLY A CA 1
ATOM 890 C C . GLY A 1 109 ? 25.094 3.337 -22.647 1.00 81.75 109 GLY A C 1
ATOM 891 O O . GLY A 1 109 ? 24.824 3.251 -21.449 1.00 81.75 109 GLY A O 1
ATOM 892 N N . THR A 1 110 ? 24.138 3.492 -23.565 1.00 80.31 110 THR A N 1
ATOM 893 C CA . THR A 1 110 ? 22.706 3.592 -23.234 1.00 80.31 110 THR A CA 1
ATOM 894 C C . THR A 1 110 ? 22.145 2.285 -22.669 1.00 80.31 110 THR A C 1
ATOM 896 O O . THR A 1 110 ? 21.349 2.317 -21.731 1.00 80.31 110 THR A O 1
ATOM 899 N N . ILE A 1 111 ? 22.605 1.132 -23.171 1.00 72.38 111 ILE A N 1
ATOM 900 C CA . ILE A 1 111 ? 22.231 -0.198 -22.660 1.00 72.38 111 ILE A CA 1
ATOM 901 C C . ILE A 1 111 ? 22.898 -0.491 -21.305 1.00 72.38 111 ILE A C 1
ATOM 903 O O . ILE A 1 111 ? 22.282 -1.112 -20.438 1.00 72.38 111 ILE A O 1
ATOM 907 N N . GLN A 1 112 ? 24.142 -0.047 -21.105 1.00 66.50 112 GLN A N 1
ATOM 908 C CA . GLN A 1 112 ? 24.908 -0.250 -19.868 1.00 66.50 112 GLN A CA 1
ATOM 909 C C . GLN A 1 112 ? 24.484 0.683 -18.727 1.00 66.50 112 GLN A C 1
ATOM 911 O O . GLN A 1 112 ? 24.660 0.321 -17.570 1.00 66.50 112 GLN A O 1
ATOM 916 N N . ASN A 1 113 ? 23.819 1.807 -19.018 1.00 60.94 113 ASN A N 1
ATOM 917 C CA . ASN A 1 113 ? 23.129 2.635 -18.017 1.00 60.94 113 ASN A CA 1
ATOM 918 C C . ASN A 1 113 ? 21.886 1.959 -17.394 1.00 60.94 113 ASN A C 1
ATOM 920 O O . ASN A 1 113 ? 21.104 2.598 -16.685 1.00 60.94 113 ASN A O 1
ATOM 924 N N . LYS A 1 114 ? 21.693 0.652 -17.613 1.00 52.59 114 LYS A N 1
ATOM 925 C CA . LYS A 1 114 ? 20.845 -0.172 -16.753 1.00 52.59 114 LYS A CA 1
ATOM 926 C C . LYS A 1 114 ? 21.408 -0.121 -15.329 1.00 52.59 114 LYS A C 1
ATOM 928 O O . LYS A 1 114 ? 22.531 -0.541 -15.085 1.00 52.59 114 LYS A O 1
ATOM 933 N N . PHE A 1 115 ? 20.585 0.346 -14.393 1.00 47.81 115 PHE A N 1
ATOM 934 C CA . PHE A 1 115 ? 20.851 0.343 -12.951 1.00 47.81 115 PHE A CA 1
ATOM 935 C C . PHE A 1 115 ? 21.836 1.398 -12.426 1.00 47.81 115 PHE A C 1
ATOM 937 O O . PHE A 1 115 ? 22.602 1.107 -11.507 1.00 47.81 115 PHE A O 1
ATOM 944 N N . SER A 1 116 ? 21.753 2.664 -12.851 1.00 47.03 116 SER A N 1
ATOM 945 C CA . SER A 1 116 ? 22.210 3.767 -11.984 1.00 47.03 116 SER A CA 1
ATOM 946 C C . SER A 1 116 ? 21.243 3.927 -10.797 1.00 47.03 116 SER A C 1
ATOM 948 O O . SER A 1 116 ? 20.417 4.835 -10.751 1.00 47.03 116 SER A O 1
ATOM 950 N N . SER A 1 117 ? 21.238 2.902 -9.942 1.00 49.84 117 SER A N 1
ATOM 951 C CA . SER A 1 117 ? 21.420 2.897 -8.492 1.00 49.84 117 SER A CA 1
ATOM 952 C C . SER A 1 117 ? 20.688 3.901 -7.602 1.00 49.84 117 SER A C 1
ATOM 954 O O . SER A 1 117 ? 20.527 3.587 -6.434 1.00 49.84 117 SER A O 1
ATOM 956 N N . ASP A 1 118 ? 20.161 5.026 -8.069 1.00 48.44 118 ASP A N 1
ATOM 957 C CA . ASP A 1 118 ? 19.526 6.011 -7.188 1.00 48.44 118 ASP A CA 1
ATOM 958 C C . ASP A 1 118 ? 18.046 5.714 -6.928 1.00 48.44 118 ASP A C 1
ATOM 960 O O . ASP A 1 118 ? 17.560 5.946 -5.820 1.00 48.44 118 ASP A O 1
ATOM 964 N N . GLY A 1 119 ? 17.338 5.143 -7.908 1.00 45.31 119 GLY A N 1
ATOM 965 C CA . GLY A 1 119 ? 15.951 4.692 -7.735 1.00 45.31 119 GLY A CA 1
ATOM 966 C C . GLY A 1 119 ? 15.847 3.387 -6.937 1.00 45.31 119 GLY A C 1
ATOM 967 O O . GLY A 1 119 ? 15.030 3.285 -6.029 1.00 45.31 119 GLY A O 1
ATOM 968 N N . LEU A 1 120 ? 16.727 2.418 -7.221 1.00 48.16 120 LEU A N 1
ATOM 969 C CA . LEU A 1 120 ? 16.752 1.109 -6.553 1.00 48.16 120 LEU A CA 1
ATOM 970 C C . LEU A 1 120 ? 17.461 1.133 -5.184 1.00 48.16 120 LEU A C 1
ATOM 972 O O . LEU A 1 120 ? 16.926 0.544 -4.248 1.00 48.16 120 LEU A O 1
ATOM 976 N N . ARG A 1 121 ? 18.572 1.876 -4.984 1.00 50.59 121 ARG A N 1
ATOM 977 C CA . ARG A 1 121 ? 19.196 1.981 -3.636 1.00 50.59 121 ARG A CA 1
ATOM 978 C C . ARG A 1 121 ? 18.279 2.637 -2.614 1.00 50.59 121 ARG A C 1
ATOM 980 O O . ARG A 1 121 ? 18.428 2.377 -1.424 1.00 50.59 121 ARG A O 1
ATOM 987 N N . ARG A 1 122 ? 17.382 3.539 -3.033 1.00 49.72 122 ARG A N 1
ATOM 988 C CA . ARG A 1 122 ? 16.418 4.156 -2.107 1.00 49.72 122 ARG A CA 1
ATOM 989 C C . ARG A 1 122 ? 15.398 3.137 -1.601 1.00 49.72 122 ARG A C 1
ATOM 991 O O . ARG A 1 122 ? 15.044 3.204 -0.430 1.00 49.72 122 ARG A O 1
ATOM 998 N N . ILE A 1 123 ? 15.002 2.186 -2.447 1.00 51.12 123 ILE A N 1
ATOM 999 C CA . ILE A 1 123 ? 14.120 1.072 -2.079 1.00 51.12 123 ILE A CA 1
ATOM 1000 C C . ILE A 1 123 ? 14.870 0.090 -1.161 1.00 51.12 123 ILE A C 1
ATOM 1002 O O . ILE A 1 123 ? 14.361 -0.254 -0.100 1.00 51.12 123 ILE A O 1
ATOM 1006 N N . GLU A 1 124 ? 16.118 -0.274 -1.482 1.00 47.44 124 GLU A N 1
ATOM 1007 C CA . GLU A 1 124 ? 16.936 -1.149 -0.618 1.00 47.44 124 GLU A CA 1
ATOM 1008 C C . GLU A 1 124 ? 17.227 -0.534 0.760 1.00 47.44 124 GLU A C 1
ATOM 1010 O O . GLU A 1 124 ? 17.167 -1.232 1.766 1.00 47.44 124 GLU A O 1
ATOM 1015 N N . LYS A 1 125 ? 17.492 0.779 0.850 1.00 49.47 125 LYS A N 1
ATOM 1016 C CA . LYS A 1 125 ? 17.747 1.438 2.144 1.00 49.47 125 LYS A CA 1
ATOM 1017 C C . LYS A 1 125 ? 16.510 1.570 3.034 1.00 49.47 125 LYS A C 1
ATOM 1019 O O . LYS A 1 125 ? 16.680 1.637 4.246 1.00 49.47 125 LYS A O 1
ATOM 1024 N N . LYS A 1 126 ? 15.300 1.640 2.467 1.00 48.62 126 LYS A N 1
ATOM 1025 C CA . LYS A 1 126 ? 14.051 1.711 3.248 1.00 48.62 126 LYS A CA 1
ATOM 1026 C C . LYS A 1 126 ? 13.577 0.345 3.749 1.00 48.62 126 LYS A C 1
ATOM 1028 O O . LYS A 1 126 ? 12.889 0.308 4.757 1.00 48.62 126 LYS A O 1
ATOM 1033 N N . ASN A 1 127 ? 13.964 -0.748 3.087 1.00 46.75 127 ASN A N 1
ATOM 1034 C CA . ASN A 1 127 ? 13.599 -2.109 3.495 1.00 46.75 127 ASN A CA 1
ATOM 1035 C C . ASN A 1 127 ? 14.454 -2.673 4.643 1.00 46.75 127 ASN A C 1
ATOM 1037 O O . ASN A 1 127 ? 14.132 -3.742 5.145 1.00 46.75 127 ASN A O 1
ATOM 1041 N N . ASN A 1 128 ? 15.470 -1.946 5.125 1.00 41.09 128 ASN A N 1
ATOM 1042 C CA . ASN A 1 128 ? 16.078 -2.200 6.438 1.00 41.09 128 ASN A CA 1
ATOM 1043 C C . ASN A 1 128 ? 15.203 -1.607 7.561 1.00 41.09 128 ASN A C 1
ATOM 1045 O O . ASN A 1 128 ? 15.689 -0.855 8.409 1.00 41.09 128 ASN A O 1
ATOM 1049 N N . ILE A 1 129 ? 13.902 -1.906 7.542 1.00 46.94 129 ILE A N 1
ATOM 1050 C CA . ILE A 1 129 ? 13.093 -1.829 8.758 1.00 46.94 129 ILE A CA 1
ATOM 1051 C C . ILE A 1 129 ? 13.675 -2.923 9.644 1.00 46.94 129 ILE A C 1
ATOM 1053 O O . ILE A 1 129 ? 13.748 -4.073 9.223 1.00 46.94 129 ILE A O 1
ATOM 1057 N N . ALA A 1 130 ? 14.220 -2.521 10.786 1.00 42.53 130 ALA A N 1
ATOM 1058 C CA . ALA A 1 130 ? 14.881 -3.413 11.716 1.00 42.53 130 ALA A CA 1
ATOM 1059 C C . ALA A 1 130 ? 13.991 -4.634 11.994 1.00 42.53 130 ALA A C 1
ATOM 1061 O O . ALA A 1 130 ? 12.816 -4.477 12.323 1.00 42.53 130 ALA A O 1
ATOM 1062 N N . ASP A 1 131 ? 14.571 -5.832 11.903 1.00 46.81 131 ASP A N 1
ATOM 1063 C CA . ASP A 1 131 ? 13.951 -7.095 12.332 1.00 46.81 131 ASP A CA 1
ATOM 1064 C C . ASP A 1 131 ? 13.518 -7.074 13.822 1.00 46.81 131 ASP A C 1
ATOM 1066 O O . ASP A 1 131 ? 12.852 -7.995 14.285 1.00 46.81 131 ASP A O 1
ATOM 1070 N N . ASP A 1 132 ? 13.850 -6.011 14.567 1.00 46.97 132 ASP A N 1
ATOM 1071 C CA . ASP A 1 132 ? 13.540 -5.814 15.987 1.00 46.97 132 ASP A CA 1
ATOM 1072 C C . ASP A 1 132 ? 12.081 -5.388 16.277 1.00 46.97 132 ASP A C 1
ATOM 1074 O O . ASP A 1 132 ? 11.682 -5.383 17.440 1.00 46.97 132 ASP A O 1
ATOM 1078 N N . ASP A 1 133 ? 11.266 -5.061 15.262 1.00 47.53 133 ASP A N 1
ATOM 1079 C CA . ASP A 1 133 ? 9.848 -4.678 15.447 1.00 47.53 133 ASP A CA 1
ATOM 1080 C C . ASP A 1 133 ? 8.853 -5.841 15.234 1.00 47.53 133 ASP A C 1
ATOM 1082 O O . ASP A 1 133 ? 7.632 -5.647 15.300 1.00 47.53 133 ASP A O 1
ATOM 1086 N N . ILE A 1 134 ? 9.335 -7.071 15.013 1.00 48.84 134 ILE A N 1
ATOM 1087 C CA . ILE A 1 134 ? 8.482 -8.261 15.126 1.00 48.84 134 ILE A CA 1
ATOM 1088 C C . ILE A 1 134 ? 8.285 -8.535 16.617 1.00 48.84 134 ILE A C 1
ATOM 1090 O O . ILE A 1 134 ? 9.061 -9.240 17.256 1.00 48.84 134 ILE A O 1
ATOM 1094 N N . ILE A 1 135 ? 7.223 -7.953 17.172 1.00 48.06 135 ILE A N 1
ATOM 1095 C CA . ILE A 1 135 ? 6.665 -8.364 18.459 1.00 48.06 135 ILE A CA 1
ATOM 1096 C C . ILE A 1 135 ? 6.365 -9.867 18.354 1.00 48.06 135 ILE A C 1
ATOM 1098 O O . ILE A 1 135 ? 5.477 -10.272 17.602 1.00 48.06 135 ILE A O 1
ATOM 1102 N N . GLU A 1 136 ? 7.137 -10.682 19.079 1.00 39.62 136 GLU A N 1
ATOM 1103 C CA . GLU A 1 136 ? 6.795 -12.072 19.385 1.00 39.62 136 GLU A CA 1
ATOM 1104 C C . GLU A 1 136 ? 5.372 -12.105 19.964 1.00 39.62 136 GLU A C 1
ATOM 1106 O O . GLU A 1 136 ? 5.102 -11.509 21.010 1.00 39.62 136 GLU A O 1
ATOM 1111 N N . LEU A 1 137 ? 4.468 -12.780 19.249 1.00 39.38 137 LEU A N 1
ATOM 1112 C CA . LEU A 1 137 ? 3.197 -13.271 19.781 1.00 39.38 137 LEU A CA 1
ATOM 1113 C C . LEU A 1 137 ? 3.407 -14.633 20.443 1.00 39.38 137 LEU A C 1
ATOM 1115 O O . LEU A 1 137 ? 4.079 -15.484 19.814 1.00 39.38 137 LEU A O 1
#

Foldseek 3Di:
DVVVVVVVVVVVVVVVVVVVVVVVVVVVVVVVVVVVVVVVVVVVVVVCVVVVVVVVVVVVVLVVVVVVVVVVLVVVLVVQLVVLVVLCVVCVVVVNVVSVVVSVVSNVVSVVPPDPPPSVVVVVVVVPPDPVPPDDD

Secondary structure (DSSP, 8-state):
-HHHHHHHHHHHHHHHHHHHHHHHHHHHHHHHHHHHHHHHHHHHHHHHHHHHHHHHHHHHHHHHHHHHHHHHHHHHHHHHHHHHHHHHHHHHHTT-HHHHHHHHHHHHHHHHTTT-THHHHHHHHHS---GGG----